Protein AF-A0A256G8F9-F1 (afdb_monomer_lite)

Secondary structure (DSSP, 8-state):
-HHHHHHHHHHHHTT---------SSGGGGGGBTB----SSEEEEEEEPPPPPSSSS--S-EEEEEEEEBTTB--EEEEEE---TT-PPBPPPSSTTSPPPS--SEE----

Organism: NCBI:txid94627

Sequence (111 aa):
MTASRRLQLAAEGSDTIGLAVRRWRRQTEAGDFGQPTASVTRWRVSVLPSAALPVPGLGRARWLVELIRCRAGESADFEVEACDAKGRIALPSKVADRPPQKEVGRRIASA

Foldseek 3Di:
DVVQVVQVVVCVVVVHDRDDDDDDPDPVVCPCVVPDGPDQWDKDKAWDAADDDPDPDGHFTWIKIWTPHHHVDFIWIAIWTAADPVRDIHGDAPDDPDHRDPCRTDTDDDD

pLDDT: mean 83.38, std 14.75, range [35.78, 97.88]

Radius of gyration: 17.33 Å; chains: 1; bounding box: 39×32×45 Å

Structure (mmCIF, N/CA/C/O backbone):
data_AF-A0A256G8F9-F1
#
_entry.id   AF-A0A256G8F9-F1
#
loop_
_atom_site.group_PDB
_atom_site.id
_atom_site.type_symbol
_atom_site.label_atom_id
_atom_site.label_alt_id
_atom_site.label_comp_id
_atom_site.label_asym_id
_atom_site.label_entity_id
_atom_site.label_seq_id
_atom_site.pdbx_PDB_ins_code
_atom_site.Cartn_x
_atom_site.Cartn_y
_atom_site.Cartn_z
_atom_site.occupancy
_atom_site.B_iso_or_equiv
_atom_site.auth_seq_id
_atom_site.auth_comp_id
_atom_site.auth_asym_id
_atom_site.auth_atom_id
_atom_site.pdbx_PDB_model_num
ATOM 1 N N . MET A 1 1 ? 18.969 -8.098 -7.654 1.00 79.62 1 MET A N 1
ATOM 2 C CA . MET A 1 1 ? 18.678 -7.132 -8.744 1.00 79.62 1 MET A CA 1
ATOM 3 C C . MET A 1 1 ? 18.220 -7.776 -10.057 1.00 79.62 1 MET A C 1
ATOM 5 O O . MET A 1 1 ? 17.289 -7.263 -10.661 1.00 79.62 1 MET A O 1
ATOM 9 N N . THR A 1 2 ? 18.800 -8.892 -10.510 1.00 92.31 2 THR A N 1
ATOM 10 C CA . THR A 1 2 ? 18.535 -9.465 -11.850 1.00 92.31 2 THR A CA 1
ATOM 11 C C . THR A 1 2 ? 17.058 -9.730 -12.167 1.00 92.31 2 THR A C 1
ATOM 13 O O . THR A 1 2 ? 16.579 -9.320 -13.220 1.00 92.31 2 THR A O 1
ATOM 16 N N . ALA A 1 3 ? 16.309 -10.366 -11.259 1.00 91.38 3 ALA A N 1
ATOM 17 C CA . ALA A 1 3 ? 14.900 -10.694 -11.500 1.00 91.38 3 ALA A CA 1
ATOM 18 C C . ALA A 1 3 ? 14.014 -9.444 -11.664 1.00 91.38 3 ALA A C 1
ATOM 20 O O . ALA A 1 3 ? 13.220 -9.373 -12.599 1.00 91.38 3 ALA A O 1
ATOM 21 N N . SER A 1 4 ? 14.185 -8.430 -10.806 1.00 92.94 4 SER A N 1
ATOM 22 C CA . SER A 1 4 ? 13.405 -7.189 -10.905 1.00 92.94 4 SER A CA 1
ATOM 23 C C . SER A 1 4 ? 13.760 -6.386 -12.156 1.00 92.94 4 SER A C 1
ATOM 25 O O . SER A 1 4 ? 12.863 -5.841 -12.793 1.00 92.94 4 SER A O 1
ATOM 27 N N . ARG A 1 5 ? 15.037 -6.368 -12.566 1.00 94.88 5 ARG A N 1
ATOM 28 C CA . ARG A 1 5 ? 15.456 -5.710 -13.813 1.00 94.88 5 ARG A CA 1
ATOM 29 C C . ARG A 1 5 ? 14.884 -6.395 -15.054 1.00 94.88 5 ARG A C 1
ATOM 31 O O . ARG A 1 5 ? 14.445 -5.702 -15.964 1.00 94.88 5 ARG A O 1
ATOM 38 N N . ARG A 1 6 ? 14.847 -7.732 -15.084 1.00 96.44 6 ARG A N 1
ATOM 39 C CA . ARG A 1 6 ? 14.217 -8.496 -16.176 1.00 96.44 6 ARG A CA 1
ATOM 40 C C . ARG A 1 6 ? 12.733 -8.168 -16.313 1.00 96.44 6 ARG A C 1
ATOM 42 O O . ARG A 1 6 ? 12.280 -7.943 -17.427 1.00 96.44 6 ARG A O 1
ATOM 49 N N . LEU A 1 7 ? 12.005 -8.099 -15.194 1.00 95.12 7 LEU A N 1
ATOM 50 C CA . LEU A 1 7 ? 10.594 -7.706 -15.205 1.00 95.12 7 LEU A CA 1
ATOM 51 C C . LEU A 1 7 ? 10.409 -6.281 -15.743 1.00 95.12 7 LEU A C 1
ATOM 53 O O . LEU A 1 7 ? 9.547 -6.070 -16.586 1.00 95.12 7 LEU A O 1
ATOM 57 N N . GLN A 1 8 ? 11.230 -5.324 -15.294 1.00 95.19 8 GLN A N 1
ATOM 58 C CA . GLN A 1 8 ? 11.165 -3.947 -15.790 1.00 95.19 8 GLN A CA 1
ATOM 59 C C . GLN A 1 8 ? 11.391 -3.883 -17.307 1.00 95.19 8 GLN A C 1
ATOM 61 O O . GLN A 1 8 ? 10.598 -3.266 -18.004 1.00 95.19 8 GLN A O 1
ATOM 66 N N . LEU A 1 9 ? 12.441 -4.534 -17.818 1.00 96.75 9 LEU A N 1
ATOM 67 C CA . LEU A 1 9 ? 12.756 -4.523 -19.250 1.00 96.75 9 LEU A CA 1
ATOM 68 C C . LEU A 1 9 ? 11.672 -5.203 -20.094 1.00 96.75 9 LEU A C 1
ATOM 70 O O . LEU A 1 9 ? 11.364 -4.725 -21.179 1.00 96.75 9 LEU A O 1
ATOM 74 N N . ALA A 1 10 ? 11.082 -6.297 -19.604 1.00 97.38 10 ALA A N 1
ATOM 75 C CA . ALA A 1 10 ? 9.972 -6.954 -20.287 1.00 97.38 10 ALA A CA 1
ATOM 76 C C . ALA A 1 10 ? 8.730 -6.052 -20.341 1.00 97.38 10 ALA A C 1
ATOM 78 O O . ALA A 1 10 ? 8.084 -5.968 -21.382 1.00 97.38 10 ALA A O 1
ATOM 79 N N . ALA A 1 11 ? 8.422 -5.356 -19.243 1.00 97.00 11 ALA A N 1
ATOM 80 C CA . ALA A 1 11 ? 7.315 -4.409 -19.175 1.00 97.00 11 ALA A CA 1
ATOM 81 C C . ALA A 1 11 ? 7.531 -3.211 -20.116 1.00 97.00 11 ALA A C 1
ATOM 83 O O . ALA A 1 11 ? 6.656 -2.899 -20.915 1.00 97.00 11 ALA A O 1
ATOM 84 N N . GLU A 1 12 ? 8.724 -2.607 -20.091 1.00 95.25 12 GLU A N 1
ATOM 85 C CA . GLU A 1 12 ? 9.098 -1.501 -20.985 1.00 95.25 12 GLU A CA 1
ATOM 86 C C . GLU A 1 12 ? 9.079 -1.930 -22.461 1.00 95.25 12 GLU A C 1
ATOM 88 O O . GLU A 1 12 ? 8.532 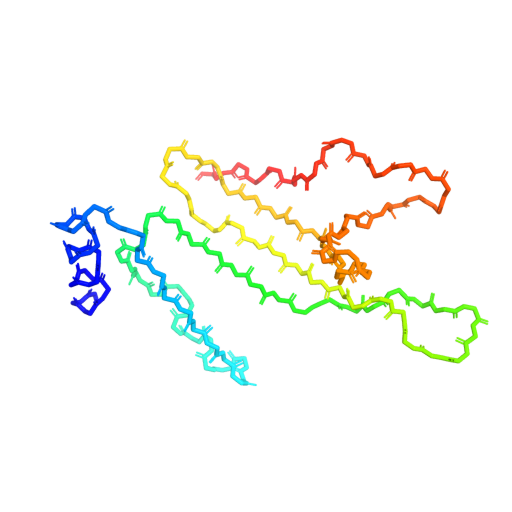-1.223 -23.299 1.00 95.25 12 GLU A O 1
ATOM 93 N N . GLY A 1 13 ? 9.621 -3.107 -22.787 1.00 97.88 13 GLY A N 1
ATOM 94 C CA . GLY A 1 13 ? 9.661 -3.616 -24.162 1.00 97.88 13 GLY A CA 1
ATOM 95 C C . GLY A 1 13 ? 8.304 -4.047 -24.728 1.00 97.88 13 GLY A C 1
ATOM 96 O O . GLY A 1 13 ? 8.187 -4.208 -25.939 1.00 97.88 13 GLY A O 1
ATOM 97 N N . SER A 1 14 ? 7.294 -4.242 -23.877 1.00 97.19 14 SER A N 1
ATOM 98 C CA . SER A 1 14 ? 5.921 -4.595 -24.276 1.00 97.19 14 SER A CA 1
ATOM 99 C C . SER A 1 14 ? 4.912 -3.467 -24.056 1.00 97.19 14 SER A C 1
ATOM 101 O O . SER A 1 14 ? 3.716 -3.694 -24.217 1.00 97.19 14 SER A O 1
ATOM 103 N N . ASP A 1 15 ? 5.387 -2.274 -23.686 1.00 96.62 15 ASP A N 1
ATOM 104 C CA . ASP A 1 15 ? 4.563 -1.102 -23.370 1.00 96.62 15 ASP A CA 1
ATOM 105 C C . ASP A 1 15 ? 3.428 -1.407 -22.370 1.00 96.62 15 ASP A C 1
ATOM 107 O O . ASP A 1 15 ? 2.280 -0.990 -22.513 1.00 96.62 15 ASP A O 1
ATOM 111 N N . THR A 1 16 ? 3.742 -2.202 -21.342 1.00 96.31 16 THR A N 1
ATOM 112 C CA . THR A 1 16 ? 2.780 -2.609 -20.312 1.00 96.31 16 THR A CA 1
ATOM 113 C C . THR A 1 16 ? 3.277 -2.306 -18.906 1.00 96.31 16 THR A C 1
ATOM 115 O O . THR A 1 16 ? 4.455 -2.040 -18.661 1.00 96.31 16 THR A O 1
ATOM 118 N N . ILE A 1 17 ? 2.368 -2.375 -17.934 1.00 94.62 17 ILE A N 1
ATOM 119 C CA . ILE A 1 17 ? 2.702 -2.177 -16.525 1.00 94.62 17 ILE A CA 1
ATOM 120 C C . ILE A 1 17 ? 3.153 -3.508 -15.919 1.00 94.62 17 ILE A C 1
ATOM 122 O O . ILE A 1 17 ? 2.387 -4.464 -15.816 1.00 94.62 17 ILE A O 1
ATOM 126 N N . GLY A 1 18 ? 4.392 -3.547 -15.429 1.00 94.81 18 GLY A N 1
ATOM 127 C CA . GLY A 1 18 ? 4.888 -4.643 -14.600 1.00 94.81 18 GLY A CA 1
ATOM 128 C C . GLY A 1 18 ? 4.549 -4.429 -13.124 1.00 94.81 18 GLY A C 1
ATOM 129 O O . GLY A 1 18 ? 5.031 -3.476 -12.510 1.00 94.81 18 GLY A O 1
ATOM 130 N N . LEU A 1 19 ? 3.773 -5.337 -12.526 1.00 94.94 19 LEU A N 1
ATOM 131 C CA . LEU A 1 19 ? 3.461 -5.331 -11.092 1.00 94.94 19 LEU A CA 1
ATOM 132 C C . LEU A 1 19 ? 4.088 -6.542 -10.396 1.00 94.94 19 LEU A C 1
ATOM 134 O O . LEU A 1 19 ? 3.895 -7.682 -10.810 1.00 94.94 19 LEU A O 1
ATOM 138 N N . ALA A 1 20 ? 4.807 -6.298 -9.300 1.00 92.56 20 ALA A N 1
ATOM 139 C CA . ALA A 1 20 ? 5.360 -7.343 -8.443 1.00 92.56 20 ALA A CA 1
ATOM 140 C C . ALA A 1 20 ? 4.798 -7.204 -7.025 1.00 92.56 20 ALA A C 1
ATOM 142 O O . ALA A 1 20 ? 5.134 -6.264 -6.305 1.00 92.56 20 ALA A O 1
ATOM 143 N N . VAL A 1 21 ? 3.958 -8.155 -6.611 1.00 91.31 21 VAL A N 1
ATOM 144 C CA . VAL A 1 21 ? 3.374 -8.187 -5.264 1.00 91.31 21 VAL A CA 1
ATOM 145 C C . VAL A 1 21 ? 4.177 -9.141 -4.390 1.00 91.31 21 VAL A C 1
ATOM 147 O O . VAL A 1 21 ? 4.275 -10.331 -4.680 1.00 91.31 21 VAL A O 1
ATOM 150 N N . ARG A 1 22 ? 4.739 -8.627 -3.293 1.00 87.56 22 ARG A N 1
ATOM 151 C CA . ARG A 1 22 ? 5.447 -9.430 -2.287 1.00 87.56 22 ARG A CA 1
ATOM 152 C C . ARG A 1 22 ? 4.610 -9.446 -1.014 1.00 87.56 22 ARG A C 1
ATOM 154 O O . ARG A 1 22 ? 4.344 -8.392 -0.447 1.00 87.56 22 ARG A O 1
ATOM 161 N N . ARG A 1 23 ? 4.163 -10.632 -0.598 1.00 86.62 23 ARG A N 1
ATOM 162 C CA . ARG A 1 23 ? 3.405 -10.832 0.644 1.00 86.62 23 ARG A CA 1
ATOM 163 C C . ARG A 1 23 ? 4.315 -11.481 1.678 1.00 86.62 23 ARG A C 1
ATOM 165 O O . ARG A 1 23 ? 4.836 -12.563 1.426 1.00 86.62 23 ARG A O 1
ATOM 172 N N . TRP A 1 24 ? 4.468 -10.835 2.825 1.00 83.56 24 TRP A N 1
ATOM 173 C CA . TRP A 1 24 ? 5.185 -11.384 3.974 1.00 83.56 24 TRP A CA 1
ATOM 174 C C . TRP A 1 24 ? 4.176 -11.923 4.976 1.00 83.56 24 TRP A C 1
ATOM 176 O O . TRP A 1 24 ? 3.195 -11.244 5.279 1.00 83.56 24 TRP A O 1
ATOM 186 N N . ARG A 1 25 ? 4.388 -13.143 5.475 1.00 79.62 25 ARG A N 1
ATOM 187 C CA . ARG A 1 25 ? 3.531 -13.714 6.522 1.00 79.62 25 ARG A CA 1
ATOM 188 C C . ARG A 1 25 ? 4.039 -13.351 7.909 1.00 79.62 25 ARG A C 1
ATOM 190 O O . ARG A 1 25 ? 3.247 -13.259 8.840 1.00 79.62 25 ARG A O 1
ATOM 197 N N . ARG A 1 26 ? 5.351 -13.144 8.045 1.00 79.38 26 ARG A N 1
ATOM 198 C CA . ARG A 1 26 ? 6.011 -12.754 9.296 1.00 79.38 26 ARG A CA 1
ATOM 199 C C . ARG A 1 26 ? 6.868 -11.515 9.087 1.00 79.38 26 ARG A C 1
ATOM 201 O O . ARG A 1 26 ? 7.466 -11.342 8.030 1.00 79.38 26 ARG A O 1
ATOM 208 N N . GLN A 1 27 ? 6.981 -10.681 10.116 1.00 71.25 27 GLN A N 1
ATOM 209 C CA . GLN A 1 27 ? 7.789 -9.458 10.060 1.00 71.25 27 GLN A CA 1
ATOM 210 C C . GLN A 1 27 ? 9.269 -9.746 9.757 1.00 71.25 27 GLN A C 1
ATOM 212 O O . GLN A 1 27 ? 9.913 -8.976 9.054 1.00 71.25 27 GLN A O 1
ATOM 217 N N . THR A 1 28 ? 9.792 -10.889 10.205 1.00 75.44 28 THR A N 1
ATOM 218 C CA . THR A 1 28 ? 11.161 -11.342 9.908 1.00 75.44 28 THR A CA 1
ATOM 219 C C . THR A 1 28 ? 11.401 -11.614 8.421 1.00 75.44 28 THR A C 1
ATOM 221 O O . THR A 1 28 ? 12.519 -11.464 7.939 1.00 75.44 28 THR A O 1
ATOM 224 N N . GLU A 1 29 ? 10.357 -11.958 7.663 1.00 71.81 29 GLU A N 1
ATOM 225 C CA . GLU A 1 29 ? 10.434 -12.174 6.211 1.00 71.81 29 GLU A CA 1
ATOM 226 C C . GLU A 1 29 ? 10.481 -10.846 5.444 1.00 71.81 29 GLU A C 1
ATOM 228 O O . GLU A 1 29 ? 10.892 -10.806 4.283 1.00 71.81 29 GLU A O 1
ATOM 233 N N . ALA A 1 30 ? 10.116 -9.739 6.100 1.00 71.12 30 ALA A N 1
ATOM 234 C CA . ALA A 1 30 ? 10.256 -8.403 5.549 1.00 71.12 30 ALA A CA 1
ATOM 235 C C . ALA A 1 30 ? 11.712 -7.902 5.576 1.00 71.12 30 ALA A C 1
ATOM 237 O O . ALA A 1 30 ? 11.937 -6.756 5.230 1.00 71.12 30 ALA A O 1
ATOM 238 N N . GLY A 1 31 ? 12.718 -8.718 5.915 1.00 66.94 31 GLY A N 1
ATOM 239 C CA . GLY A 1 31 ? 14.135 -8.317 5.850 1.00 66.94 31 GLY A CA 1
ATOM 240 C C . GLY A 1 31 ? 14.612 -7.911 4.445 1.00 66.94 31 GLY A C 1
ATOM 241 O O . GLY A 1 31 ? 15.497 -7.073 4.301 1.00 66.94 31 GLY A O 1
ATOM 242 N N . ASP A 1 32 ? 13.970 -8.422 3.389 1.00 67.56 32 ASP A N 1
ATOM 243 C CA . ASP A 1 32 ? 14.216 -7.959 2.015 1.00 67.56 32 ASP A CA 1
ATOM 244 C C . ASP A 1 32 ? 13.644 -6.554 1.735 1.00 67.56 32 ASP A C 1
ATOM 246 O O . ASP A 1 32 ? 13.858 -5.968 0.663 1.00 67.56 32 ASP A O 1
ATOM 250 N N . PHE A 1 33 ? 12.837 -6.019 2.651 1.00 69.00 33 PHE A N 1
ATOM 251 C CA . PHE A 1 33 ? 12.364 -4.648 2.606 1.00 69.00 33 PHE A CA 1
ATOM 252 C C . PHE A 1 33 ? 13.555 -3.720 2.865 1.00 69.00 33 PHE A C 1
ATOM 254 O O . PHE A 1 33 ? 14.093 -3.665 3.962 1.00 69.00 33 PHE A O 1
ATOM 261 N N . GLY A 1 34 ? 13.998 -3.024 1.820 1.00 71.69 34 GLY A N 1
ATOM 262 C CA . GLY A 1 34 ? 15.242 -2.245 1.824 1.00 71.69 34 GLY A CA 1
ATOM 263 C C . GLY A 1 34 ? 16.232 -2.710 0.761 1.00 71.69 34 GLY A C 1
ATOM 264 O O . GLY A 1 34 ? 17.007 -1.901 0.261 1.00 71.69 34 GLY A O 1
ATOM 265 N N . GLN A 1 35 ? 16.129 -3.964 0.299 1.00 82.69 35 GLN A N 1
ATOM 266 C CA . GLN A 1 35 ? 16.925 -4.418 -0.839 1.00 82.69 35 GLN A CA 1
ATOM 267 C C . GLN A 1 35 ? 16.584 -3.586 -2.089 1.00 82.69 35 GLN A C 1
ATOM 269 O O . GLN A 1 35 ? 15.391 -3.348 -2.362 1.00 82.69 35 GLN A O 1
ATOM 274 N N . PRO A 1 36 ? 17.593 -3.146 -2.865 1.00 85.31 36 PRO A N 1
ATOM 275 C CA . PRO A 1 36 ? 17.377 -2.439 -4.116 1.00 85.31 36 PRO A CA 1
ATOM 276 C C . PRO A 1 36 ? 16.533 -3.266 -5.089 1.00 85.31 36 PRO A C 1
ATOM 278 O O . PRO A 1 36 ? 16.678 -4.487 -5.209 1.00 85.31 36 PRO A O 1
ATOM 281 N N . THR A 1 37 ? 15.642 -2.594 -5.814 1.00 90.88 37 THR A N 1
ATOM 282 C CA . THR A 1 37 ? 14.871 -3.203 -6.901 1.00 90.88 37 THR A CA 1
ATOM 283 C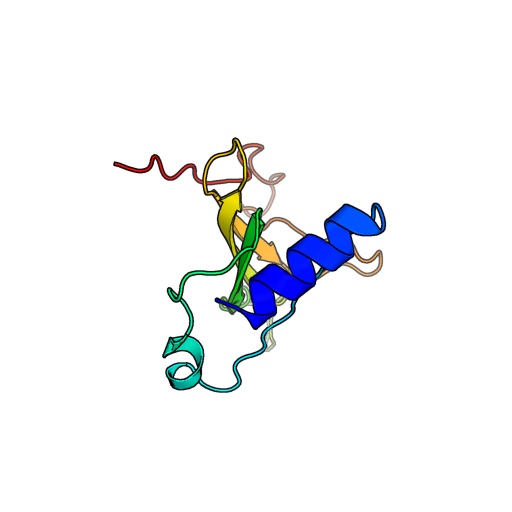 C . THR A 1 37 ? 14.803 -2.247 -8.084 1.00 90.88 37 THR A C 1
ATOM 285 O O . THR A 1 37 ? 15.002 -1.045 -7.926 1.00 90.88 37 THR A O 1
ATOM 288 N N . ALA A 1 38 ? 14.490 -2.776 -9.263 1.00 94.00 38 ALA A N 1
ATOM 289 C CA . ALA A 1 38 ? 14.330 -1.985 -10.477 1.00 94.00 38 ALA A CA 1
ATOM 290 C C . ALA A 1 38 ? 12.968 -1.248 -10.567 1.00 94.00 38 ALA A C 1
ATOM 292 O O . ALA A 1 38 ? 12.652 -0.650 -11.590 1.00 94.00 38 ALA A O 1
ATOM 293 N N . SER A 1 39 ? 12.138 -1.292 -9.513 1.00 92.31 39 SER A N 1
ATOM 294 C CA . SER A 1 39 ? 10.824 -0.642 -9.504 1.00 92.31 39 SER A CA 1
ATOM 295 C C . SER A 1 39 ? 10.954 0.882 -9.569 1.00 92.31 39 SER A C 1
ATOM 297 O O . SER A 1 39 ? 11.651 1.491 -8.752 1.00 92.31 39 SER A O 1
ATOM 299 N N . VAL A 1 40 ? 10.218 1.506 -10.485 1.00 93.44 40 VAL A N 1
ATOM 300 C CA . VAL A 1 40 ? 10.138 2.973 -10.593 1.00 93.44 40 VAL A CA 1
ATOM 301 C C . VAL A 1 40 ? 9.247 3.590 -9.514 1.00 93.44 40 VAL A C 1
ATOM 303 O O . VAL A 1 40 ? 9.498 4.717 -9.094 1.00 93.44 40 VAL A O 1
ATOM 306 N N . THR A 1 41 ? 8.287 2.813 -9.009 1.00 93.50 41 THR A N 1
ATOM 307 C CA . THR A 1 41 ? 7.391 3.180 -7.911 1.00 93.50 41 THR A CA 1
ATOM 308 C C . THR A 1 41 ? 7.340 2.032 -6.907 1.00 93.50 41 THR A C 1
ATOM 310 O O . THR A 1 41 ? 7.214 0.874 -7.309 1.00 93.50 41 THR A O 1
ATOM 313 N N . ARG A 1 42 ? 7.456 2.328 -5.608 1.00 92.88 42 ARG A N 1
ATOM 314 C CA . ARG A 1 42 ? 7.473 1.322 -4.537 1.00 92.88 42 ARG A CA 1
ATOM 315 C C . ARG A 1 42 ? 6.513 1.707 -3.420 1.00 92.88 42 ARG A C 1
ATOM 317 O O . ARG A 1 42 ? 6.651 2.776 -2.837 1.00 92.88 42 ARG A O 1
ATOM 324 N N . TRP A 1 43 ? 5.612 0.784 -3.100 1.00 93.12 43 TRP A N 1
ATOM 325 C CA . TRP A 1 43 ? 4.607 0.933 -2.052 1.00 93.12 43 TRP A CA 1
ATOM 326 C C . TRP A 1 43 ? 4.804 -0.104 -0.941 1.00 93.12 43 TRP A C 1
ATOM 328 O O . TRP A 1 43 ? 5.248 -1.225 -1.210 1.00 93.12 43 TRP A O 1
ATOM 338 N N . ARG A 1 44 ? 4.436 0.249 0.292 1.00 91.00 44 ARG A N 1
ATOM 339 C CA . ARG A 1 44 ? 4.228 -0.684 1.410 1.00 91.00 44 ARG A CA 1
ATOM 340 C C . ARG A 1 44 ? 2.817 -0.523 1.952 1.00 91.00 44 ARG A C 1
ATOM 342 O O . ARG A 1 44 ? 2.292 0.580 1.987 1.00 91.00 44 ARG A O 1
ATOM 349 N N . VAL A 1 45 ? 2.227 -1.638 2.368 1.00 91.88 45 VAL A N 1
ATOM 350 C CA . VAL A 1 45 ? 0.942 -1.667 3.066 1.00 91.88 45 VAL A CA 1
ATOM 351 C C . VAL A 1 45 ? 1.153 -2.374 4.397 1.00 91.88 45 VAL A C 1
ATOM 353 O O . VAL A 1 45 ? 1.554 -3.538 4.417 1.00 91.88 45 VAL A O 1
ATOM 356 N N . SER A 1 46 ? 0.893 -1.665 5.490 1.00 90.50 46 SER A N 1
ATOM 357 C CA . SER A 1 46 ? 0.988 -2.161 6.864 1.00 90.50 46 SER A CA 1
ATOM 358 C C . SER A 1 46 ? -0.388 -2.105 7.523 1.00 90.50 46 SER A C 1
ATOM 360 O O . SER A 1 46 ? -1.202 -1.243 7.203 1.00 90.50 46 SER A O 1
ATOM 362 N N . VAL A 1 47 ? -0.675 -3.025 8.440 1.00 91.88 47 VAL A N 1
ATOM 363 C CA . VAL A 1 47 ? -1.948 -3.023 9.179 1.00 91.88 47 VAL A CA 1
ATOM 364 C C . VAL A 1 47 ? -1.968 -1.918 10.235 1.00 91.88 47 VAL A C 1
ATOM 366 O O . VAL A 1 47 ? -0.957 -1.672 10.890 1.00 91.88 47 VAL A O 1
ATOM 369 N N . LEU A 1 48 ? -3.124 -1.278 10.418 1.00 93.00 48 LEU A N 1
ATOM 370 C CA . LEU A 1 48 ? -3.407 -0.382 11.539 1.00 93.00 48 LEU A CA 1
ATOM 371 C C . LEU A 1 48 ? -4.610 -0.910 12.334 1.00 93.00 48 LEU A C 1
ATOM 373 O O . LEU A 1 48 ? -5.487 -1.556 11.756 1.00 93.00 48 LEU A O 1
ATOM 377 N N . PRO A 1 49 ? -4.696 -0.629 13.646 1.00 92.31 49 PRO A N 1
ATOM 378 C CA . PRO A 1 49 ? -5.886 -0.954 14.422 1.00 92.31 49 PRO A CA 1
ATOM 379 C C . PRO A 1 49 ? -7.141 -0.277 13.852 1.00 92.31 49 PRO A C 1
ATOM 381 O O . PRO A 1 49 ? -7.135 0.922 13.550 1.00 92.31 49 PRO A O 1
ATOM 384 N N . SER A 1 50 ? -8.232 -1.040 13.740 1.00 91.88 50 SER A N 1
ATOM 385 C CA . SER A 1 50 ? -9.559 -0.493 13.443 1.00 91.88 50 SER A CA 1
ATOM 386 C C . SER A 1 50 ? -9.994 0.508 14.517 1.00 91.88 50 SER A C 1
ATOM 388 O O . SER A 1 50 ? -9.591 0.406 15.677 1.00 91.88 50 SER A O 1
ATOM 390 N N . ALA A 1 51 ? -10.859 1.455 14.149 1.00 87.88 51 ALA A N 1
ATOM 391 C CA . ALA A 1 51 ? -11.501 2.327 15.130 1.00 87.88 51 ALA A CA 1
ATOM 392 C C . ALA A 1 51 ? -12.374 1.510 16.102 1.00 87.88 51 ALA A C 1
ATOM 394 O O . ALA A 1 51 ? -13.028 0.544 15.698 1.00 87.88 51 ALA A O 1
ATOM 395 N N . ALA A 1 52 ? -12.386 1.906 17.376 1.00 89.25 52 ALA A N 1
ATOM 396 C CA . ALA A 1 52 ? -13.266 1.306 18.370 1.00 89.25 52 ALA A CA 1
ATOM 397 C C . ALA A 1 52 ? -14.729 1.657 18.063 1.00 89.25 52 ALA A C 1
ATOM 399 O O . ALA A 1 52 ? -15.039 2.777 17.655 1.00 89.25 52 ALA A O 1
ATOM 400 N N . LEU A 1 53 ? -15.622 0.693 18.267 1.00 89.62 53 LEU A N 1
ATOM 401 C CA . LEU A 1 53 ? -17.062 0.887 18.139 1.00 89.62 53 LEU A CA 1
ATOM 402 C C . LEU A 1 53 ? -17.679 1.123 19.529 1.00 89.62 53 LEU A C 1
ATOM 404 O O . LEU A 1 53 ? -17.150 0.613 20.517 1.00 89.62 53 LEU A O 1
ATOM 408 N N . PRO A 1 54 ? -18.818 1.834 19.629 1.00 91.12 54 PRO A N 1
ATOM 409 C CA . PRO A 1 54 ? -19.550 1.997 20.893 1.00 91.12 54 PRO A CA 1
ATOM 410 C C . PRO A 1 54 ? -20.230 0.699 21.366 1.00 91.12 54 PRO A C 1
ATOM 412 O O . PRO A 1 54 ? -20.852 0.666 22.423 1.00 91.12 54 PRO A O 1
ATOM 415 N N . VAL A 1 5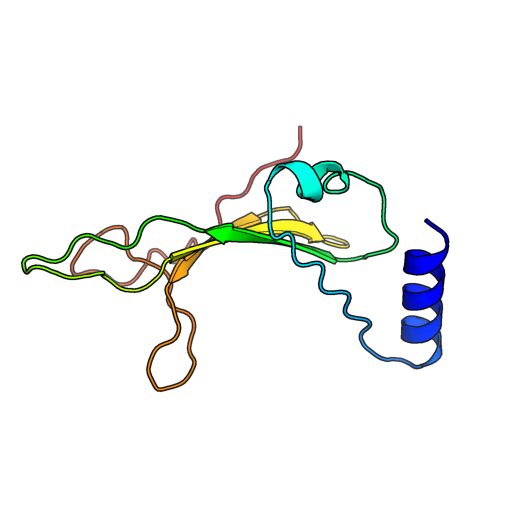5 ? -20.130 -0.364 20.569 1.00 93.38 55 VAL A N 1
ATOM 416 C CA . VAL A 1 55 ? -20.678 -1.696 20.819 1.00 93.38 55 VAL A CA 1
ATOM 417 C C . VAL A 1 55 ? -19.574 -2.740 20.633 1.00 93.38 55 VAL A C 1
ATOM 419 O O . VAL A 1 55 ? -18.610 -2.471 19.910 1.00 93.38 55 VAL A O 1
ATOM 422 N N . PRO A 1 56 ? -19.695 -3.940 21.228 1.00 94.94 56 PRO A N 1
ATOM 423 C CA . PRO A 1 56 ? -18.756 -5.027 20.973 1.00 94.94 56 PRO A CA 1
ATOM 424 C C . PRO A 1 56 ? -18.623 -5.320 19.471 1.00 94.94 56 PRO A C 1
ATOM 426 O O . PRO A 1 56 ? -19.611 -5.604 18.795 1.00 94.94 56 PRO A O 1
ATOM 429 N N . GLY A 1 57 ? -17.400 -5.249 18.945 1.00 90.94 57 GLY A N 1
ATOM 430 C CA . GLY A 1 57 ? -17.126 -5.512 17.535 1.00 90.94 57 GLY A CA 1
ATOM 431 C C . GLY A 1 57 ? -15.814 -4.908 17.042 1.00 90.94 57 GLY A C 1
ATOM 432 O O . GLY A 1 57 ? -15.103 -4.223 17.775 1.00 90.94 57 GLY A O 1
ATOM 433 N N . LEU A 1 58 ? -15.505 -5.171 15.772 1.00 90.38 58 LEU A N 1
ATOM 434 C CA . LEU A 1 58 ? -14.369 -4.584 15.066 1.00 90.38 58 LEU A CA 1
ATOM 435 C C . LEU A 1 58 ? -14.876 -3.491 14.129 1.00 90.38 58 LEU A C 1
ATOM 437 O O . LEU A 1 58 ? -15.734 -3.742 13.282 1.00 90.38 58 LEU A O 1
ATOM 441 N N . GLY A 1 59 ? -14.328 -2.283 14.264 1.00 90.81 59 GLY A N 1
ATOM 442 C CA . GLY A 1 59 ? -14.555 -1.223 13.291 1.00 90.81 59 GLY A CA 1
ATOM 443 C C . GLY A 1 59 ? -13.958 -1.555 11.923 1.00 90.81 59 GLY A C 1
ATOM 444 O O . GLY A 1 59 ? -13.288 -2.577 11.726 1.00 90.81 59 GLY A O 1
ATOM 445 N N . ARG A 1 60 ? -14.163 -0.646 10.967 1.00 91.19 60 ARG A N 1
ATOM 446 C CA . ARG A 1 60 ? -13.630 -0.769 9.606 1.00 91.19 60 ARG A CA 1
ATOM 447 C C . ARG A 1 60 ? -12.114 -0.991 9.643 1.00 91.19 60 ARG A C 1
ATOM 449 O O . ARG A 1 60 ? -11.408 -0.281 10.356 1.00 91.19 60 ARG A O 1
ATOM 456 N N . ALA A 1 61 ? -11.629 -1.978 8.885 1.00 93.25 61 ALA A N 1
ATOM 457 C CA . ALA A 1 61 ? -10.201 -2.279 8.821 1.00 93.25 61 ALA A CA 1
ATOM 458 C C . ALA A 1 61 ? -9.416 -1.073 8.295 1.00 93.25 61 ALA A C 1
ATOM 460 O O . ALA A 1 61 ? -9.886 -0.375 7.393 1.00 93.25 61 ALA A O 1
ATOM 461 N N . ARG A 1 62 ? -8.231 -0.842 8.864 1.00 94.06 62 ARG A N 1
ATOM 462 C CA . ARG A 1 62 ? -7.359 0.288 8.538 1.00 94.06 62 ARG A CA 1
ATOM 463 C C . ARG A 1 62 ? -5.975 -0.195 8.139 1.00 94.06 62 ARG A C 1
ATOM 465 O O . ARG A 1 62 ? -5.471 -1.188 8.665 1.00 94.06 62 ARG A O 1
ATOM 472 N N . TRP A 1 63 ? -5.347 0.540 7.232 1.00 94.69 63 TRP A N 1
ATOM 473 C CA . TRP A 1 63 ? -3.973 0.297 6.810 1.00 94.69 63 TRP A CA 1
ATOM 474 C C . TRP A 1 63 ? -3.206 1.605 6.686 1.00 94.69 63 TRP A C 1
ATOM 476 O O . TRP A 1 63 ? -3.779 2.654 6.397 1.00 94.69 63 TRP A O 1
ATOM 486 N N . LEU A 1 64 ? -1.896 1.508 6.876 1.00 93.12 64 LEU A N 1
ATOM 487 C CA . LEU A 1 64 ? -0.940 2.523 6.473 1.00 93.12 64 LEU A CA 1
ATOM 488 C C . LEU A 1 64 ? -0.400 2.129 5.095 1.00 93.12 64 LEU A C 1
ATOM 490 O O . LEU A 1 64 ? 0.156 1.040 4.933 1.00 93.12 64 LEU A O 1
ATOM 494 N N . VAL A 1 65 ? -0.591 2.995 4.107 1.00 94.12 65 VAL A N 1
ATOM 495 C CA . VAL A 1 65 ? -0.095 2.845 2.739 1.00 94.12 65 VAL A CA 1
ATOM 496 C C . VAL A 1 65 ? 1.007 3.872 2.529 1.00 94.12 65 VAL A C 1
ATOM 498 O O . VAL A 1 65 ? 0.768 5.067 2.634 1.00 94.12 65 VAL A O 1
ATOM 501 N N . GLU A 1 66 ? 2.215 3.414 2.234 1.00 92.69 66 GLU A N 1
ATOM 502 C CA . GLU A 1 66 ? 3.412 4.260 2.192 1.00 92.69 66 GLU A CA 1
ATOM 503 C C . GLU A 1 66 ? 4.019 4.194 0.796 1.00 92.69 66 GLU A C 1
ATOM 505 O O . GLU A 1 66 ? 4.391 3.117 0.317 1.00 92.69 66 GLU A O 1
ATOM 510 N N . LEU A 1 67 ? 4.122 5.344 0.139 1.00 93.44 67 LEU A N 1
ATOM 511 C CA . LEU A 1 67 ? 4.875 5.540 -1.088 1.00 93.44 67 LEU A CA 1
ATOM 512 C C . LEU A 1 67 ? 6.335 5.791 -0.715 1.00 93.44 67 LEU A C 1
ATOM 514 O O . LEU A 1 67 ? 6.716 6.895 -0.348 1.00 93.44 67 LEU A O 1
ATOM 518 N N . ILE A 1 68 ? 7.158 4.754 -0.825 1.00 90.56 68 ILE A N 1
ATOM 519 C CA . ILE A 1 68 ? 8.570 4.781 -0.412 1.00 90.56 68 ILE A CA 1
ATOM 520 C C . ILE A 1 68 ? 9.454 5.412 -1.489 1.00 90.56 68 ILE A C 1
ATOM 522 O O . ILE A 1 68 ? 10.514 5.961 -1.201 1.00 90.56 68 ILE A O 1
ATOM 526 N N . ARG A 1 69 ? 9.057 5.255 -2.754 1.00 90.12 69 ARG A N 1
ATOM 527 C CA . ARG A 1 69 ? 9.768 5.781 -3.920 1.00 90.12 69 ARG A CA 1
ATOM 528 C C . ARG A 1 69 ? 8.783 6.008 -5.052 1.00 90.12 69 ARG A C 1
ATOM 530 O O . ARG A 1 69 ? 7.991 5.115 -5.348 1.00 90.12 69 ARG A O 1
ATOM 537 N N . CYS A 1 70 ? 8.929 7.125 -5.752 1.00 92.69 70 CYS A N 1
ATOM 538 C CA . CYS A 1 70 ? 8.285 7.389 -7.032 1.00 92.69 70 CYS A CA 1
ATOM 539 C C . CYS A 1 70 ? 9.288 8.043 -7.987 1.00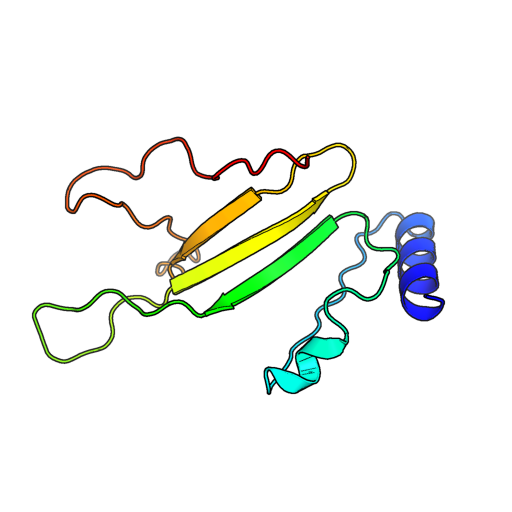 92.69 70 CYS A C 1
ATOM 541 O O . CYS A 1 70 ? 10.148 8.818 -7.566 1.00 92.69 70 CYS A O 1
ATOM 543 N N . ARG A 1 71 ? 9.204 7.739 -9.284 1.00 90.69 71 ARG A N 1
ATOM 544 C CA . ARG A 1 71 ? 9.971 8.469 -10.298 1.00 90.69 71 ARG A CA 1
ATOM 545 C C . ARG A 1 71 ? 9.438 9.904 -10.361 1.00 90.69 71 ARG A C 1
ATOM 547 O O . ARG A 1 71 ? 8.250 10.089 -10.582 1.00 90.69 71 ARG A O 1
ATOM 554 N N . ALA A 1 72 ? 10.330 10.886 -10.213 1.00 89.12 72 ALA A N 1
ATOM 555 C CA . ALA A 1 72 ? 10.001 12.315 -10.265 1.00 89.12 72 ALA A CA 1
ATOM 556 C C . ALA A 1 72 ? 8.925 12.764 -9.250 1.00 89.12 72 ALA A C 1
ATOM 558 O O . ALA A 1 72 ? 8.191 13.712 -9.508 1.00 89.12 72 ALA A O 1
ATOM 559 N N . GLY A 1 73 ? 8.827 12.087 -8.102 1.00 89.44 73 GLY A N 1
ATOM 560 C CA . GLY A 1 73 ? 7.868 12.424 -7.052 1.00 89.44 73 GLY A CA 1
ATOM 561 C C . GLY A 1 73 ? 8.434 12.210 -5.653 1.00 89.44 73 GLY A C 1
ATOM 562 O O . GLY A 1 73 ? 9.435 11.516 -5.473 1.00 89.44 73 GLY A O 1
ATOM 563 N N . GLU A 1 74 ? 7.767 12.811 -4.672 1.00 90.75 74 GLU A N 1
ATOM 564 C CA . GLU A 1 74 ? 8.091 12.676 -3.253 1.00 90.75 74 GLU A CA 1
ATOM 565 C C . GLU A 1 74 ? 7.475 11.409 -2.649 1.00 90.75 74 GLU A C 1
ATOM 567 O O . GLU A 1 74 ? 6.491 10.859 -3.156 1.00 90.75 74 GLU A O 1
ATOM 572 N N . SER A 1 75 ? 8.058 10.964 -1.539 1.00 89.94 75 SER A N 1
ATOM 573 C CA . SER A 1 75 ? 7.469 9.935 -0.688 1.00 89.94 75 SER A CA 1
ATOM 574 C C . SER A 1 75 ? 6.272 10.494 0.082 1.00 89.94 75 SER A C 1
ATOM 576 O O . SER A 1 75 ? 6.228 11.680 0.417 1.00 89.94 75 SER A O 1
ATOM 578 N N . ALA A 1 76 ? 5.293 9.641 0.366 1.00 90.75 76 ALA A N 1
ATOM 579 C CA . ALA A 1 76 ? 4.072 10.046 1.053 1.00 90.75 76 ALA A CA 1
ATOM 580 C C . ALA A 1 76 ? 3.427 8.876 1.789 1.00 90.75 76 ALA A C 1
ATOM 582 O O . ALA A 1 76 ? 3.415 7.755 1.282 1.00 90.75 76 ALA A O 1
ATOM 583 N N . ASP A 1 77 ? 2.809 9.178 2.926 1.00 91.44 77 ASP A N 1
ATOM 584 C CA . ASP A 1 77 ? 2.118 8.190 3.746 1.00 91.44 77 ASP A CA 1
ATOM 585 C C . ASP A 1 77 ? 0.626 8.503 3.829 1.00 91.44 77 ASP A C 1
ATOM 587 O O . ASP A 1 77 ? 0.221 9.660 3.990 1.00 91.44 77 ASP A O 1
ATOM 591 N N . PHE A 1 78 ? -0.180 7.447 3.754 1.00 91.19 78 PHE A N 1
ATOM 592 C CA . PHE A 1 78 ? -1.632 7.502 3.723 1.00 91.19 78 PHE A CA 1
ATOM 593 C C . PHE A 1 78 ? -2.203 6.531 4.749 1.00 91.19 78 PHE A C 1
ATOM 595 O O . PHE A 1 78 ? -2.024 5.318 4.644 1.00 91.19 78 PHE A O 1
ATOM 602 N N . GLU A 1 7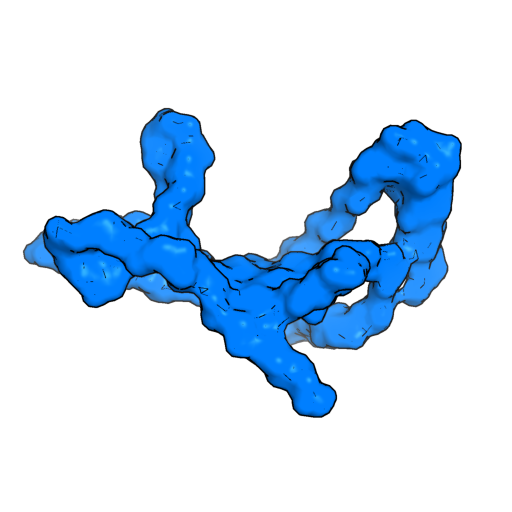9 ? -2.945 7.043 5.722 1.00 93.12 79 GLU A N 1
ATOM 603 C CA . GLU A 1 79 ? -3.852 6.194 6.486 1.00 93.12 79 GLU A CA 1
ATOM 604 C C . GLU A 1 79 ? -5.132 6.020 5.678 1.00 93.12 79 GLU A C 1
ATOM 606 O O . GLU A 1 79 ? -5.726 7.001 5.233 1.00 93.12 79 GLU A O 1
ATOM 611 N N . VAL A 1 80 ? -5.554 4.778 5.476 1.00 93.19 80 VAL A N 1
ATOM 612 C CA . VAL A 1 80 ? -6.751 4.456 4.697 1.00 93.19 80 VAL A CA 1
ATOM 613 C C . VAL A 1 80 ? -7.596 3.419 5.422 1.00 93.19 80 VAL A C 1
ATOM 615 O O . VAL A 1 80 ? -7.093 2.650 6.244 1.00 93.19 80 VAL A O 1
ATOM 618 N N . GLU A 1 81 ? -8.882 3.370 5.097 1.00 92.75 81 GLU A N 1
ATOM 619 C CA . GLU A 1 81 ? -9.805 2.354 5.592 1.00 92.75 81 GLU A CA 1
ATOM 620 C C . GLU A 1 81 ? -10.346 1.471 4.457 1.00 92.75 81 GLU A C 1
ATOM 622 O O . GLU A 1 81 ? -10.335 1.849 3.281 1.00 92.75 81 GLU A O 1
ATOM 627 N N . ALA A 1 82 ? -10.855 0.293 4.829 1.00 91.12 82 ALA A N 1
ATOM 628 C CA . ALA A 1 82 ? -11.477 -0.677 3.931 1.00 91.12 82 ALA A CA 1
ATOM 629 C C . ALA A 1 82 ? -12.537 -0.072 3.020 1.00 91.12 82 ALA A C 1
ATOM 631 O O . ALA A 1 82 ? -13.232 0.889 3.367 1.00 91.12 82 ALA A O 1
ATOM 632 N N . CYS A 1 83 ? -12.659 -0.687 1.847 1.00 90.81 83 CYS A N 1
ATOM 633 C CA . CYS A 1 83 ? -13.599 -0.250 0.843 1.00 90.81 83 CYS A CA 1
ATOM 634 C C . CYS A 1 83 ? -15.037 -0.266 1.370 1.00 90.81 83 CYS A C 1
ATOM 636 O O . CYS A 1 83 ? -15.430 -1.152 2.130 1.00 90.81 83 CYS A O 1
ATOM 638 N N . ASP A 1 84 ? -15.831 0.712 0.940 1.00 85.25 84 ASP A N 1
ATOM 639 C CA . ASP A 1 84 ? -17.283 0.620 1.062 1.00 85.25 84 ASP A CA 1
ATOM 640 C C . ASP A 1 84 ? -17.858 -0.447 0.107 1.00 85.25 84 ASP A C 1
ATOM 642 O O . ASP A 1 84 ? -17.141 -1.059 -0.689 1.00 85.25 84 ASP A O 1
ATOM 646 N N . ALA A 1 85 ? -19.177 -0.652 0.142 1.00 87.06 85 ALA A N 1
ATOM 647 C CA . ALA A 1 85 ? -19.860 -1.594 -0.751 1.00 87.06 85 ALA A CA 1
ATOM 648 C C . ALA A 1 85 ? -19.707 -1.259 -2.253 1.00 87.06 85 ALA A C 1
ATOM 650 O O . ALA A 1 85 ? -20.025 -2.088 -3.099 1.00 87.06 85 ALA A O 1
ATOM 651 N N . LYS A 1 86 ? -19.218 -0.059 -2.598 1.00 90.12 86 LYS A N 1
ATOM 652 C CA . LYS A 1 86 ? -18.920 0.366 -3.974 1.00 90.12 86 LYS A CA 1
ATOM 653 C C . LYS A 1 86 ? -17.444 0.169 -4.338 1.00 90.12 86 LYS A C 1
ATOM 655 O O . LYS A 1 86 ? -17.022 0.605 -5.405 1.00 90.12 86 LYS A O 1
ATOM 660 N N . GLY A 1 87 ? -16.649 -0.448 -3.463 1.00 87.06 87 GLY A N 1
ATOM 661 C CA . GLY A 1 87 ? -15.229 -0.702 -3.694 1.00 87.06 87 GLY A CA 1
ATOM 662 C C . GLY A 1 87 ? -14.323 0.512 -3.468 1.00 87.06 87 GLY A C 1
ATOM 663 O O . GLY A 1 87 ? -13.142 0.446 -3.802 1.00 87.06 87 GLY A O 1
ATOM 664 N N . ARG A 1 88 ? -14.825 1.618 -2.902 1.00 86.31 88 ARG A N 1
ATOM 665 C CA . ARG A 1 88 ? -14.041 2.852 -2.742 1.00 86.31 88 ARG A CA 1
ATOM 666 C C . ARG A 1 88 ? -13.262 2.840 -1.435 1.00 86.31 88 ARG A C 1
ATOM 668 O O . ARG A 1 88 ? -13.872 2.739 -0.371 1.00 86.31 88 ARG A O 1
ATOM 675 N N . ILE A 1 89 ? -11.940 2.991 -1.525 1.00 88.50 89 ILE A N 1
ATOM 676 C CA . ILE A 1 89 ? -11.061 3.184 -0.363 1.00 88.50 89 ILE A CA 1
ATOM 677 C C . ILE A 1 89 ? -11.458 4.482 0.345 1.00 88.50 89 ILE A C 1
ATOM 679 O O . ILE A 1 89 ? -11.648 5.513 -0.303 1.00 88.50 89 ILE A O 1
ATOM 683 N N . ALA A 1 90 ? -11.588 4.423 1.669 1.00 84.12 90 ALA A N 1
ATOM 684 C CA . ALA A 1 90 ? -11.921 5.585 2.480 1.00 84.12 90 ALA A CA 1
ATOM 685 C C . ALA A 1 90 ? -10.662 6.205 3.098 1.00 84.12 90 ALA A C 1
ATOM 687 O O . ALA A 1 90 ? -9.698 5.507 3.412 1.00 84.12 90 ALA A O 1
ATOM 688 N N . LEU A 1 91 ? -10.693 7.523 3.291 1.00 83.06 91 LEU A N 1
ATOM 689 C CA . LEU A 1 91 ? -9.702 8.251 4.075 1.00 83.06 91 LEU A CA 1
ATOM 690 C C . LEU A 1 91 ? -10.312 8.537 5.451 1.00 83.06 91 LEU A C 1
ATOM 692 O O . LEU A 1 91 ? -11.355 9.199 5.500 1.00 83.06 91 LEU A O 1
ATOM 696 N N . PRO A 1 92 ? -9.713 8.045 6.550 1.00 70.56 92 PRO A N 1
ATOM 697 C CA . PRO A 1 92 ? -10.238 8.265 7.884 1.00 70.56 92 PRO A CA 1
ATOM 698 C C . PRO A 1 92 ? -10.233 9.764 8.187 1.00 70.56 92 PRO A C 1
ATOM 700 O O . PRO A 1 92 ? -9.214 10.446 8.046 1.00 70.56 92 PRO A O 1
ATOM 703 N N . SER A 1 93 ? -11.378 10.290 8.616 1.00 67.44 93 SER A N 1
ATOM 704 C CA . SER A 1 93 ? -11.432 11.648 9.146 1.00 67.44 93 SER A CA 1
ATOM 705 C C . SER A 1 93 ? -10.905 11.650 10.577 1.00 67.44 93 SER A C 1
ATOM 707 O O . SER A 1 93 ? -11.316 10.834 11.399 1.00 67.44 93 SER A O 1
ATOM 709 N N . LYS A 1 94 ? -10.011 12.590 10.904 1.00 64.19 94 LYS A N 1
ATOM 710 C CA . LYS A 1 94 ? -9.547 12.802 12.289 1.00 64.19 94 LYS A CA 1
ATOM 711 C C . LYS A 1 94 ? -10.611 13.467 13.177 1.00 64.19 94 LYS A C 1
ATOM 713 O O . LYS A 1 94 ? -10.360 13.684 14.357 1.00 64.19 94 LYS A O 1
ATOM 718 N N . VAL A 1 95 ? -11.773 13.817 12.617 1.00 59.03 95 VAL A N 1
ATOM 719 C CA . VAL A 1 95 ? -12.884 14.486 13.305 1.00 59.03 95 VAL A CA 1
ATOM 720 C C . VAL A 1 95 ? -14.185 13.766 12.947 1.00 59.03 95 VAL A C 1
ATOM 722 O O . VAL A 1 95 ? -14.442 13.530 11.770 1.00 59.03 95 VAL A O 1
ATOM 725 N N . ALA A 1 96 ? -15.000 13.438 13.953 1.00 52.16 96 ALA A N 1
ATOM 726 C CA . ALA A 1 96 ? -16.155 12.540 13.827 1.00 52.16 96 ALA A CA 1
ATOM 727 C C . ALA A 1 96 ? -17.162 12.930 12.722 1.00 52.16 96 ALA A C 1
ATOM 729 O O . ALA A 1 96 ? -17.592 12.062 11.971 1.00 52.16 96 ALA A O 1
ATOM 730 N N . ASP A 1 97 ? -17.463 14.226 12.566 1.00 55.41 97 ASP A N 1
ATOM 731 C CA . ASP A 1 97 ? -18.564 14.709 11.711 1.00 55.41 97 ASP A CA 1
ATOM 732 C C . ASP A 1 97 ? -18.116 15.656 10.584 1.00 55.41 97 ASP A C 1
ATOM 734 O O . ASP A 1 97 ? -18.894 16.473 10.086 1.00 55.41 97 ASP A O 1
ATOM 738 N N . ARG A 1 98 ? -16.841 15.603 10.177 1.00 54.41 98 ARG A N 1
ATOM 739 C CA . ARG A 1 98 ? -16.311 16.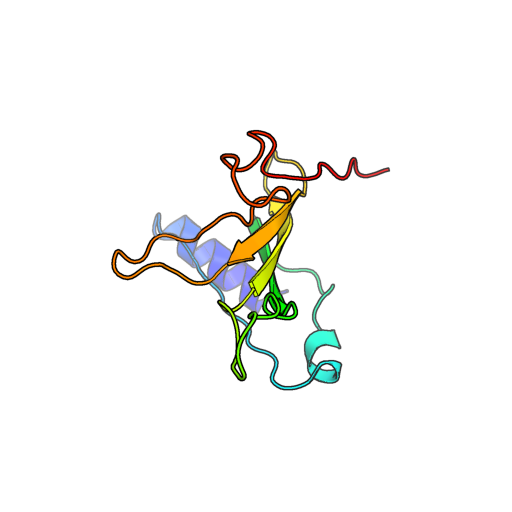474 9.113 1.00 54.41 98 ARG A CA 1
ATOM 740 C C . ARG A 1 98 ? -15.697 15.650 7.981 1.00 54.41 98 ARG A C 1
ATOM 742 O O . ARG A 1 98 ? -15.043 14.647 8.274 1.00 54.41 98 ARG A O 1
ATOM 749 N N . PRO A 1 99 ? -15.849 16.067 6.703 1.00 58.31 99 PRO A N 1
ATOM 750 C CA . PRO A 1 99 ? -15.091 15.478 5.604 1.00 58.31 99 PRO A CA 1
ATOM 751 C C . PRO A 1 99 ? -13.590 15.435 5.926 1.00 58.31 99 PRO A C 1
ATOM 753 O O . PRO A 1 99 ? -13.087 16.347 6.595 1.00 58.31 99 PRO A O 1
ATOM 756 N N . PRO A 1 100 ? -12.871 14.400 5.454 1.00 59.25 100 PRO A N 1
ATOM 757 C CA . PRO A 1 100 ? -11.437 14.294 5.671 1.00 59.25 100 PRO A CA 1
ATOM 758 C C . PRO A 1 100 ? -10.736 15.559 5.160 1.00 59.25 100 PRO A C 1
ATOM 760 O O . PRO A 1 100 ? -11.125 16.145 4.144 1.00 59.25 100 PRO A O 1
ATOM 763 N N . GLN A 1 101 ? -9.713 16.003 5.891 1.00 57.59 101 GLN A N 1
ATOM 764 C CA . GLN A 1 101 ? -8.902 17.153 5.500 1.00 57.59 101 GLN A CA 1
ATOM 765 C C . GLN A 1 101 ? -8.307 16.899 4.104 1.00 57.59 101 GLN A C 1
ATOM 767 O O . GLN A 1 101 ? -7.812 15.809 3.827 1.00 57.59 101 GLN A O 1
ATOM 772 N N . LYS A 1 102 ? -8.367 17.902 3.213 1.00 56.69 102 LYS A N 1
ATOM 773 C CA . LYS A 1 102 ? -7.905 17.791 1.811 1.00 56.69 102 LYS A CA 1
ATOM 774 C C . LYS A 1 102 ? -6.424 17.411 1.672 1.00 56.69 102 LYS A C 1
ATOM 776 O O . LYS A 1 102 ? -6.013 16.970 0.603 1.00 56.69 102 LYS A O 1
ATOM 781 N N . GLU A 1 103 ? -5.627 17.579 2.722 1.00 59.62 103 GLU A N 1
ATOM 782 C CA . GLU A 1 103 ? -4.233 17.140 2.761 1.00 59.62 103 GLU A CA 1
ATOM 783 C C . GLU A 1 103 ? -4.167 15.655 3.115 1.00 59.62 103 GLU A C 1
ATOM 785 O O . GLU A 1 103 ? -4.073 15.254 4.271 1.00 59.62 103 GLU A O 1
ATOM 790 N N . VAL A 1 104 ? -4.266 14.836 2.071 1.00 58.56 104 VAL A N 1
ATOM 791 C CA . VAL A 1 104 ? -4.358 13.373 2.158 1.00 58.56 104 VAL A CA 1
ATOM 792 C C . VAL A 1 104 ? -3.007 12.707 2.464 1.00 58.56 104 VAL A C 1
ATOM 794 O O . VAL A 1 104 ? -2.986 11.550 2.864 1.00 58.56 104 VAL A O 1
ATOM 797 N N . GLY A 1 105 ? -1.884 13.420 2.328 1.00 57.50 105 GLY A N 1
ATOM 798 C CA . GLY A 1 105 ? -0.547 12.860 2.530 1.00 57.50 105 GLY A CA 1
ATOM 799 C C . GLY A 1 105 ? 0.321 13.726 3.432 1.00 57.50 105 GLY A C 1
ATOM 800 O O . GLY A 1 105 ? 0.436 14.936 3.221 1.00 57.50 105 GLY A O 1
ATOM 801 N N . ARG A 1 106 ? 0.978 13.103 4.414 1.00 58.22 106 ARG A N 1
ATOM 802 C CA . ARG A 1 106 ? 2.073 13.752 5.142 1.00 58.22 106 ARG A CA 1
ATOM 803 C C . ARG A 1 106 ? 3.306 13.708 4.238 1.00 58.22 106 ARG A C 1
ATOM 805 O O . ARG A 1 106 ? 3.804 12.627 3.939 1.00 58.22 106 ARG A O 1
ATOM 812 N N . ARG A 1 107 ? 3.767 14.869 3.762 1.00 56.50 107 ARG A N 1
ATOM 813 C CA . ARG A 1 107 ? 5.014 14.964 2.990 1.00 56.50 107 ARG A CA 1
ATOM 814 C C . ARG A 1 107 ? 6.178 14.746 3.943 1.00 56.50 107 ARG A C 1
ATOM 816 O O . ARG A 1 107 ? 6.334 15.508 4.899 1.00 56.50 107 ARG A O 1
ATOM 823 N N . ILE A 1 108 ? 6.978 13.717 3.697 1.00 51.31 108 ILE A N 1
ATOM 824 C CA . ILE A 1 108 ? 8.286 13.597 4.335 1.00 51.31 108 ILE A CA 1
ATOM 825 C C . ILE A 1 108 ? 9.291 14.122 3.317 1.00 51.31 108 ILE A C 1
ATOM 827 O O . ILE A 1 108 ? 9.585 13.457 2.324 1.00 51.31 108 ILE A O 1
ATOM 831 N N . ALA A 1 109 ? 9.790 15.338 3.553 1.00 39.06 109 ALA A N 1
ATOM 832 C CA . ALA A 1 109 ? 10.961 15.827 2.842 1.00 39.06 109 ALA A CA 1
ATOM 833 C C . ALA A 1 109 ? 12.122 14.875 3.160 1.00 39.06 109 ALA A C 1
ATOM 835 O O . ALA A 1 109 ? 12.418 14.622 4.329 1.00 39.06 109 ALA A O 1
ATOM 836 N N . SER A 1 110 ? 12.734 14.300 2.127 1.00 46.97 110 SER A N 1
ATOM 837 C CA . SER A 1 110 ? 14.001 13.590 2.307 1.00 46.97 110 SER A CA 1
ATOM 838 C C . SER A 1 110 ? 15.066 14.626 2.668 1.00 46.97 110 SER A C 1
ATOM 840 O O . SER A 1 110 ? 15.167 15.641 1.979 1.00 46.97 110 SER A O 1
ATOM 842 N N . ALA A 1 111 ? 15.778 14.392 3.772 1.00 35.78 111 ALA A N 1
ATOM 843 C CA . ALA A 1 111 ? 16.966 15.154 4.154 1.00 35.78 111 ALA A CA 1
ATOM 844 C C . ALA A 1 111 ? 18.126 14.903 3.180 1.00 35.78 111 ALA A C 1
ATOM 846 O O . ALA A 1 111 ? 18.179 13.784 2.613 1.00 35.78 111 ALA A O 1
#